Protein AF-A0A0J6SM08-F1 (afdb_monomer_lite)

Sequence (76 aa):
MPALLALSVSSPFWQGRDTGLCGYRLSVFGEMPRTGLPDPFSSAAEFERYVAVMQAAGAIEDASFLWWHLRPSIRY

Foldseek 3Di:
DVVVCVVPQCPQDDPNDGPVDSHCPLVVCVPPPQEEADDDDPDPVRVVVVQVVCVVVVNDVGPVPRHYPDDDDPVD

Organism: NCBI:txid1187852

Radius of gyration: 15.33 Å; chains: 1; bounding box: 32×29×37 Å

pLDDT: mean 90.58, std 4.89, range [75.25, 97.25]

InterPro domains:
  IPR006336 Glutamate--cysteine ligase, GCS2 [PF04107] (1-73)
  IPR014746 Glutamine synthetase/guanido kinase, catalytic domain [SSF55931] (1-75)
  IPR050141 Glutamate--cysteine ligase type 2, YbdK subfamily [PTHR36510] (1-74)

Structure (mmCIF, N/CA/C/O backbone):
data_AF-A0A0J6SM08-F1
#
_entry.id   AF-A0A0J6SM08-F1
#
loop_
_atom_site.group_PDB
_atom_site.id
_atom_site.type_symbol
_atom_site.label_atom_id
_atom_site.label_alt_id
_atom_site.label_comp_id
_atom_site.label_asym_id
_atom_site.label_entity_id
_atom_site.label_seq_id
_atom_site.pdbx_PDB_ins_code
_atom_site.Cartn_x
_atom_site.Cartn_y
_atom_site.Cartn_z
_atom_site.occupancy
_atom_site.B_iso_or_equiv
_atom_site.auth_seq_id
_atom_site.auth_comp_id
_atom_site.auth_asym_id
_atom_site.auth_atom_id
_atom_site.pdbx_PDB_model_num
ATOM 1 N N . MET A 1 1 ? 0.427 11.822 -0.810 1.00 81.06 1 MET A N 1
ATOM 2 C CA . MET A 1 1 ? 1.132 10.618 -1.312 1.00 81.06 1 MET A CA 1
ATOM 3 C C . MET A 1 1 ? 2.048 10.860 -2.518 1.00 81.06 1 MET A C 1
ATOM 5 O O . MET A 1 1 ? 3.162 10.355 -2.455 1.00 81.06 1 MET A O 1
ATOM 9 N N . PRO A 1 2 ? 1.677 11.627 -3.568 1.00 84.31 2 PRO A N 1
ATOM 10 C CA . PRO A 1 2 ? 2.497 11.728 -4.788 1.00 84.31 2 PRO A CA 1
ATOM 11 C C . PRO A 1 2 ? 3.945 12.202 -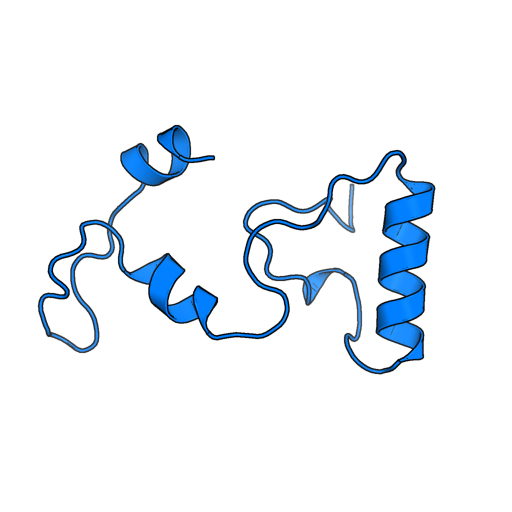4.573 1.00 84.31 2 PRO A C 1
ATOM 13 O O . PRO A 1 2 ? 4.862 11.628 -5.147 1.00 84.31 2 PRO A O 1
ATOM 16 N N . ALA A 1 3 ? 4.168 13.187 -3.696 1.00 92.31 3 ALA A N 1
ATOM 17 C CA . ALA A 1 3 ? 5.506 13.729 -3.439 1.00 92.31 3 ALA A CA 1
ATOM 18 C C . ALA A 1 3 ? 6.457 12.722 -2.765 1.00 92.31 3 ALA A C 1
ATOM 20 O O . ALA A 1 3 ? 7.592 12.559 -3.201 1.00 92.31 3 ALA A O 1
ATOM 21 N N . LEU A 1 4 ? 5.991 12.006 -1.733 1.00 89.88 4 LEU A N 1
ATOM 22 C CA . LEU A 1 4 ? 6.805 10.994 -1.044 1.00 89.88 4 LEU A CA 1
ATOM 23 C C . LEU A 1 4 ? 7.172 9.837 -1.976 1.00 89.88 4 LEU A C 1
ATOM 25 O O . LEU A 1 4 ? 8.294 9.338 -1.934 1.00 89.88 4 LEU A O 1
ATOM 29 N N . LEU A 1 5 ? 6.241 9.437 -2.845 1.00 89.88 5 LEU A N 1
ATOM 30 C CA . LEU A 1 5 ? 6.515 8.433 -3.863 1.00 89.88 5 LEU A CA 1
ATOM 31 C C . LEU A 1 5 ? 7.564 8.934 -4.860 1.00 89.88 5 LEU A C 1
ATOM 33 O O . LEU A 1 5 ? 8.554 8.247 -5.070 1.00 89.88 5 LEU A O 1
ATOM 37 N N . ALA A 1 6 ? 7.382 10.133 -5.421 1.00 92.19 6 ALA A N 1
ATOM 38 C CA . ALA A 1 6 ? 8.304 10.708 -6.401 1.00 92.19 6 ALA A CA 1
ATOM 39 C C . ALA A 1 6 ? 9.746 10.807 -5.875 1.00 92.19 6 ALA A C 1
ATOM 41 O O . ALA A 1 6 ? 10.684 10.567 -6.625 1.00 92.19 6 ALA A O 1
ATOM 42 N N . LEU A 1 7 ? 9.924 11.100 -4.584 1.00 94.81 7 LEU A N 1
ATOM 43 C CA . LEU A 1 7 ? 11.241 11.160 -3.942 1.00 94.81 7 LEU A CA 1
ATOM 44 C C . LEU A 1 7 ? 11.866 9.787 -3.651 1.00 94.81 7 LEU A C 1
ATOM 46 O O . LEU A 1 7 ? 13.073 9.706 -3.448 1.00 94.81 7 LEU A O 1
ATOM 50 N N . SER A 1 8 ? 11.066 8.721 -3.591 1.00 94.00 8 SER A N 1
ATOM 51 C CA . SER A 1 8 ? 11.512 7.383 -3.173 1.00 94.00 8 SER A CA 1
ATOM 52 C C . SER A 1 8 ? 11.568 6.359 -4.309 1.00 94.00 8 SER A C 1
ATOM 54 O O . SER A 1 8 ? 11.925 5.198 -4.080 1.00 94.00 8 SER A O 1
ATOM 56 N N . VAL A 1 9 ? 11.230 6.761 -5.539 1.00 94.12 9 VAL A N 1
ATOM 57 C CA . VAL A 1 9 ? 11.278 5.877 -6.707 1.00 94.12 9 VAL A CA 1
ATOM 58 C C . VAL A 1 9 ? 12.696 5.341 -6.935 1.00 94.12 9 VAL A C 1
ATOM 60 O O . VAL A 1 9 ? 13.666 6.085 -7.026 1.00 94.12 9 VAL A O 1
ATOM 63 N N . SER A 1 10 ? 12.813 4.017 -6.992 1.00 94.75 10 SER A N 1
ATOM 64 C CA . SER A 1 10 ? 14.095 3.308 -7.121 1.00 94.75 10 SER A CA 1
ATOM 65 C C . SER A 1 10 ? 13.944 1.950 -7.816 1.00 94.75 10 SER A C 1
ATOM 67 O O . SER A 1 10 ? 14.779 1.063 -7.670 1.00 94.75 10 SER A O 1
ATOM 69 N N . SER A 1 11 ? 12.858 1.762 -8.574 1.00 95.00 11 SER A N 1
ATOM 70 C CA . SER A 1 11 ? 12.536 0.483 -9.227 1.00 95.00 11 SER A CA 1
ATOM 71 C C . SER A 1 11 ? 12.279 0.644 -10.729 1.00 95.00 11 SER A C 1
ATOM 73 O O . SER A 1 11 ? 11.163 0.388 -11.174 1.00 95.00 11 SER A O 1
ATOM 75 N N . PRO A 1 12 ? 13.280 1.072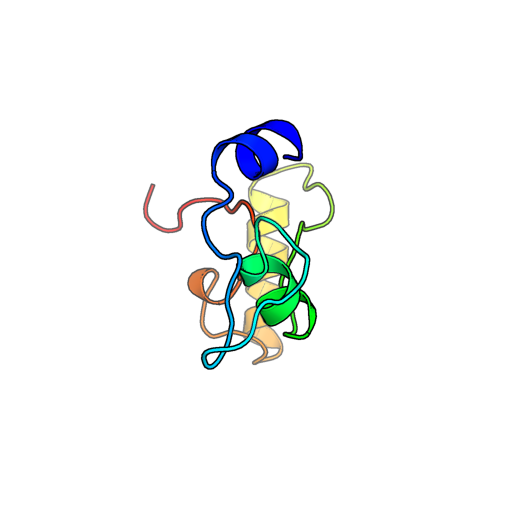 -11.523 1.00 95.25 12 PRO A N 1
ATOM 76 C CA . PRO A 1 12 ? 13.096 1.260 -12.961 1.00 95.25 12 PRO A CA 1
ATOM 77 C C . PRO A 1 12 ? 13.102 -0.039 -13.777 1.00 95.25 12 PRO A C 1
ATOM 79 O O . PRO A 1 12 ? 12.572 -0.072 -14.886 1.00 95.25 12 PRO A O 1
ATOM 82 N N . PHE A 1 13 ? 13.647 -1.126 -13.225 1.00 95.50 13 PHE A N 1
ATOM 83 C CA . PHE A 1 13 ? 13.741 -2.421 -13.899 1.00 95.50 13 PHE A CA 1
ATOM 84 C C . PHE A 1 13 ? 12.830 -3.475 -13.260 1.00 95.50 13 PHE A C 1
ATOM 86 O O . PHE A 1 13 ? 12.673 -3.522 -12.039 1.00 95.50 13 PHE A O 1
ATOM 93 N N . TRP A 1 14 ? 12.298 -4.381 -14.082 1.00 93.69 14 TRP A N 1
ATOM 94 C CA . TRP A 1 14 ? 11.552 -5.566 -13.654 1.00 93.69 14 TRP A CA 1
ATOM 95 C C . TRP A 1 14 ? 11.937 -6.771 -14.510 1.00 93.69 14 TRP A C 1
ATOM 97 O O . TRP A 1 14 ? 11.951 -6.683 -15.735 1.00 93.69 14 TRP A O 1
ATOM 107 N N . GLN A 1 15 ? 12.285 -7.896 -13.873 1.00 94.19 15 GLN A N 1
ATOM 108 C CA . GLN A 1 15 ? 12.754 -9.116 -14.556 1.00 94.19 15 GLN A CA 1
ATOM 109 C C . GLN A 1 15 ? 13.872 -8.851 -15.591 1.00 94.19 15 GLN A C 1
ATOM 111 O O . GLN A 1 15 ? 13.886 -9.414 -16.683 1.00 94.19 15 GLN A O 1
ATOM 116 N N . GLY A 1 16 ? 14.802 -7.949 -15.255 1.00 94.31 16 GLY A N 1
ATOM 117 C CA . GLY A 1 16 ? 15.926 -7.570 -16.119 1.00 94.31 16 GLY A CA 1
ATOM 118 C C . GLY A 1 16 ? 15.569 -6.647 -17.290 1.00 94.31 16 GLY A C 1
ATOM 119 O O . GLY A 1 16 ? 16.424 -6.391 -18.132 1.00 94.31 16 GLY A O 1
ATOM 120 N N . ARG A 1 17 ? 14.331 -6.142 -17.364 1.00 96.00 17 ARG A N 1
ATOM 121 C CA . ARG A 1 17 ? 13.858 -5.255 -18.436 1.00 96.00 17 ARG A CA 1
ATOM 122 C C . ARG A 1 17 ? 13.579 -3.858 -17.899 1.00 96.00 17 ARG A C 1
ATOM 124 O O . ARG A 1 17 ? 13.039 -3.722 -16.803 1.00 96.00 17 ARG A O 1
ATOM 131 N N . ASP A 1 18 ? 13.935 -2.841 -18.678 1.00 96.31 18 ASP A N 1
ATOM 132 C CA . ASP A 1 18 ? 13.534 -1.460 -18.407 1.00 96.31 18 ASP A CA 1
ATOM 133 C C . ASP A 1 18 ? 12.014 -1.335 -18.566 1.00 96.31 18 ASP A C 1
ATOM 135 O O . ASP A 1 18 ? 11.436 -1.813 -19.545 1.00 96.31 18 ASP A O 1
ATOM 139 N N . THR A 1 19 ? 11.372 -0.746 -17.564 1.00 94.81 19 THR A N 1
ATOM 140 C CA . THR A 1 19 ? 9.917 -0.591 -17.493 1.00 94.81 19 THR A CA 1
ATOM 141 C C . THR A 1 19 ? 9.439 0.739 -18.071 1.00 94.81 19 THR A C 1
ATOM 143 O O . THR A 1 19 ? 8.240 0.907 -18.281 1.00 94.81 19 THR A O 1
ATOM 146 N N . GLY A 1 20 ? 10.347 1.696 -18.303 1.00 94.62 20 GLY A N 1
ATOM 147 C CA . GLY A 1 20 ? 10.015 3.070 -18.690 1.00 94.62 20 GLY A CA 1
ATOM 148 C C . GLY A 1 20 ? 9.441 3.927 -17.553 1.00 94.62 20 GLY A C 1
ATOM 149 O O . GLY A 1 20 ? 9.098 5.087 -17.775 1.00 94.62 20 GLY A O 1
ATOM 150 N N . LEU A 1 21 ? 9.338 3.385 -16.333 1.00 93.38 21 LEU A N 1
ATOM 151 C CA . LEU A 1 21 ? 8.903 4.101 -15.134 1.00 93.38 21 LEU A CA 1
ATOM 152 C C . LEU A 1 21 ? 10.080 4.282 -14.178 1.00 93.38 21 LEU A C 1
ATOM 154 O O . LEU A 1 21 ? 10.895 3.385 -14.022 1.00 93.38 21 LEU A O 1
ATOM 158 N N . CYS A 1 22 ? 10.131 5.390 -13.437 1.00 92.94 22 CYS A N 1
ATOM 159 C CA . CYS A 1 22 ? 11.128 5.539 -12.366 1.00 92.94 22 CYS A CA 1
ATOM 160 C C . CYS A 1 22 ? 10.845 4.603 -11.169 1.00 92.94 22 CYS A C 1
ATOM 162 O O . CYS A 1 22 ? 11.750 4.241 -10.413 1.00 92.94 22 CYS A O 1
ATOM 164 N N . GLY A 1 23 ? 9.581 4.210 -10.977 1.00 91.94 23 GLY A N 1
ATOM 165 C CA . GLY A 1 23 ? 9.143 3.352 -9.878 1.00 91.94 23 GLY A CA 1
ATOM 166 C C . GLY A 1 23 ? 8.050 2.373 -10.298 1.00 91.94 23 GLY A C 1
ATOM 167 O O . GLY A 1 23 ? 6.869 2.671 -10.156 1.00 91.94 23 GLY A O 1
ATOM 168 N N . TYR A 1 24 ? 8.445 1.190 -10.767 1.00 92.44 24 TYR A N 1
ATOM 169 C CA . TYR A 1 24 ? 7.540 0.130 -11.219 1.00 92.44 24 TYR A CA 1
ATOM 170 C C . TYR A 1 24 ? 6.905 -0.674 -10.076 1.00 92.44 24 TYR A C 1
ATOM 172 O O . TYR A 1 24 ? 5.873 -1.317 -10.259 1.00 92.44 24 TYR A O 1
ATOM 180 N N . ARG A 1 25 ? 7.491 -0.629 -8.870 1.00 89.75 25 ARG A N 1
ATOM 181 C CA . ARG A 1 25 ? 7.042 -1.434 -7.721 1.00 89.75 25 ARG A CA 1
ATOM 182 C C . ARG A 1 25 ? 5.543 -1.300 -7.441 1.00 89.75 25 ARG A C 1
ATOM 184 O O . ARG A 1 25 ? 4.902 -2.308 -7.179 1.00 89.75 25 ARG A O 1
ATOM 191 N N . LEU A 1 26 ? 4.982 -0.090 -7.475 1.00 87.81 26 L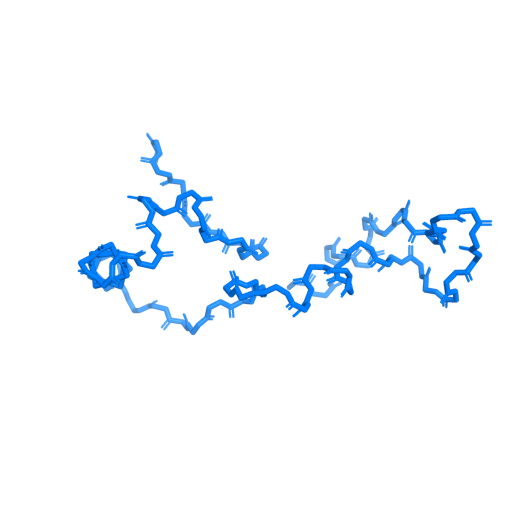EU A N 1
ATOM 192 C CA . LEU A 1 26 ? 3.556 0.099 -7.181 1.00 87.81 26 LEU A CA 1
ATOM 193 C C . LEU A 1 26 ? 2.644 -0.460 -8.274 1.00 87.81 26 LEU A C 1
ATOM 195 O O . LEU A 1 26 ? 1.588 -0.987 -7.945 1.00 87.81 26 LEU A O 1
ATOM 199 N N . SER A 1 27 ? 3.065 -0.405 -9.539 1.00 87.69 27 SER A N 1
ATOM 200 C CA . SER A 1 27 ? 2.303 -0.965 -10.658 1.00 87.69 27 SER A CA 1
ATOM 201 C C . SER A 1 27 ? 2.109 -2.473 -10.504 1.00 87.69 27 SER A C 1
ATOM 203 O O . SER A 1 27 ? 1.025 -2.977 -10.759 1.00 87.69 27 SER A O 1
ATOM 205 N N . VAL A 1 28 ? 3.121 -3.188 -9.998 1.00 86.12 28 V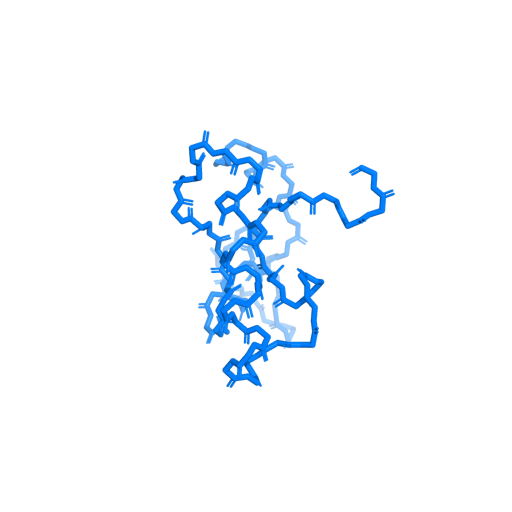AL A N 1
ATOM 206 C CA . VAL A 1 28 ? 3.018 -4.633 -9.720 1.00 86.12 28 VAL A CA 1
ATOM 207 C C . VAL A 1 28 ? 1.968 -4.933 -8.648 1.00 86.12 28 VAL A C 1
ATOM 209 O O . VAL A 1 28 ? 1.212 -5.890 -8.777 1.00 86.12 28 VAL A O 1
ATOM 212 N N . PHE A 1 29 ? 1.913 -4.124 -7.587 1.00 83.31 29 PHE A N 1
ATOM 213 C CA . PHE A 1 29 ? 0.945 -4.315 -6.503 1.00 83.31 29 PHE A CA 1
ATOM 214 C C . PHE A 1 29 ? -0.463 -3.822 -6.865 1.00 83.31 29 PHE A C 1
ATOM 216 O O . PHE A 1 29 ? -1.432 -4.309 -6.290 1.00 83.31 29 PHE A O 1
ATOM 223 N N . GLY A 1 30 ? -0.605 -2.893 -7.815 1.00 81.12 30 GLY A N 1
ATOM 224 C CA . GLY A 1 30 ? -1.905 -2.358 -8.240 1.00 81.12 30 GLY A CA 1
ATOM 225 C C . GLY A 1 30 ? -2.891 -3.421 -8.737 1.00 81.12 30 GLY A C 1
ATOM 226 O O . GLY A 1 30 ? -4.093 -3.255 -8.579 1.00 81.12 30 GLY A O 1
ATOM 227 N N . GLU A 1 31 ? -2.386 -4.542 -9.253 1.00 78.31 31 GLU A N 1
ATOM 228 C CA . GLU A 1 31 ? -3.193 -5.660 -9.761 1.00 78.31 31 GLU A CA 1
ATOM 229 C C . GLU A 1 31 ? -3.695 -6.611 -8.658 1.00 78.31 31 GLU A C 1
ATOM 231 O O . GLU A 1 31 ? -4.479 -7.526 -8.911 1.00 78.31 31 GLU A O 1
ATOM 236 N N . MET A 1 32 ? -3.231 -6.438 -7.418 1.00 83.44 32 MET A N 1
ATOM 237 C CA . MET A 1 32 ? -3.607 -7.297 -6.297 1.00 83.44 32 MET A CA 1
ATOM 238 C C . MET A 1 32 ? -4.828 -6.734 -5.556 1.00 83.44 32 MET A C 1
ATOM 240 O O . MET A 1 32 ? -4.930 -5.522 -5.358 1.00 83.44 32 MET A O 1
ATOM 244 N N . PRO A 1 33 ? -5.743 -7.588 -5.062 1.00 80.19 33 PRO A N 1
ATOM 245 C CA . PRO A 1 33 ? -6.874 -7.118 -4.275 1.00 80.19 33 PRO A CA 1
ATOM 246 C C . PRO A 1 33 ? -6.392 -6.443 -2.985 1.00 80.19 33 PRO A C 1
ATOM 248 O O . PRO A 1 33 ? -5.495 -6.952 -2.309 1.00 80.19 33 PRO A O 1
ATOM 251 N N . ARG A 1 34 ? -7.063 -5.347 -2.598 1.00 82.50 34 ARG A N 1
ATOM 252 C CA . ARG A 1 34 ? -6.833 -4.602 -1.340 1.00 82.50 34 ARG A CA 1
ATOM 253 C C . ARG A 1 34 ? -5.490 -3.864 -1.279 1.00 82.50 34 ARG A C 1
ATOM 255 O O . ARG A 1 34 ? -4.925 -3.688 -0.198 1.00 82.50 34 ARG A O 1
ATOM 262 N N . THR A 1 35 ? -5.000 -3.405 -2.424 1.00 87.75 35 THR A N 1
ATOM 263 C CA . THR A 1 35 ? -3.874 -2.470 -2.518 1.00 87.75 35 THR A CA 1
ATOM 264 C C . THR A 1 35 ? -4.358 -1.040 -2.748 1.00 87.75 35 THR A C 1
ATOM 266 O O . THR A 1 35 ? -5.543 -0.790 -2.965 1.00 87.75 35 THR A O 1
ATOM 269 N N . GLY A 1 36 ? -3.445 -0.074 -2.646 1.00 85.00 36 GLY A N 1
ATOM 270 C CA . GLY A 1 36 ? -3.746 1.334 -2.903 1.00 85.00 36 GLY A CA 1
ATOM 271 C C . GLY A 1 36 ? -4.119 2.123 -1.650 1.00 85.00 36 GLY A C 1
ATOM 272 O O . GLY A 1 36 ? -3.512 1.944 -0.595 1.00 85.00 36 GLY A O 1
ATOM 273 N N . LEU A 1 37 ? -5.046 3.071 -1.781 1.00 83.69 37 LEU A N 1
ATOM 274 C CA . LEU A 1 37 ? -5.543 3.875 -0.662 1.00 83.69 37 LEU A CA 1
ATOM 275 C C . LEU A 1 37 ? -6.979 3.455 -0.332 1.00 83.69 37 LEU A C 1
ATOM 277 O O . LEU A 1 37 ? -7.757 3.265 -1.266 1.00 83.69 37 LEU A O 1
ATOM 281 N N . PRO A 1 38 ? -7.333 3.311 0.956 1.00 86.00 38 PRO A N 1
ATOM 282 C CA . PRO A 1 38 ? -8.714 3.080 1.348 1.00 86.00 38 PRO A CA 1
ATOM 283 C C . PRO A 1 38 ? -9.553 4.347 1.179 1.00 86.00 38 PRO A C 1
ATOM 285 O O . PRO A 1 38 ? -9.017 5.457 1.080 1.00 86.00 38 PRO A O 1
ATOM 288 N N . ASP A 1 39 ? -10.870 4.173 1.248 1.00 84.81 39 ASP A N 1
ATOM 289 C CA . ASP A 1 39 ? -11.764 5.293 1.510 1.00 84.81 39 ASP A CA 1
ATOM 290 C C . ASP A 1 39 ? -11.435 5.936 2.871 1.00 84.81 39 ASP A C 1
ATOM 292 O O . ASP A 1 39 ? -10.945 5.260 3.787 1.00 84.81 39 ASP A O 1
ATOM 296 N N . PRO A 1 40 ? -11.668 7.250 3.032 1.00 87.75 40 PRO A N 1
ATOM 297 C CA . PRO A 1 40 ? -11.434 7.922 4.300 1.00 87.75 40 PRO A CA 1
ATOM 298 C C . PRO A 1 40 ? -12.324 7.344 5.403 1.00 87.75 40 PRO A C 1
ATOM 300 O O . PRO A 1 40 ? -13.543 7.301 5.263 1.00 87.75 40 PRO A O 1
ATOM 303 N N . PHE A 1 41 ? -11.716 6.982 6.531 1.00 91.06 41 PHE A N 1
ATOM 304 C CA . PHE A 1 41 ? -12.440 6.627 7.748 1.00 91.06 41 PHE A CA 1
ATOM 305 C C . PHE A 1 41 ? -12.627 7.863 8.627 1.00 91.06 41 PHE A C 1
ATOM 307 O O . PHE A 1 41 ? -11.701 8.652 8.823 1.00 91.06 41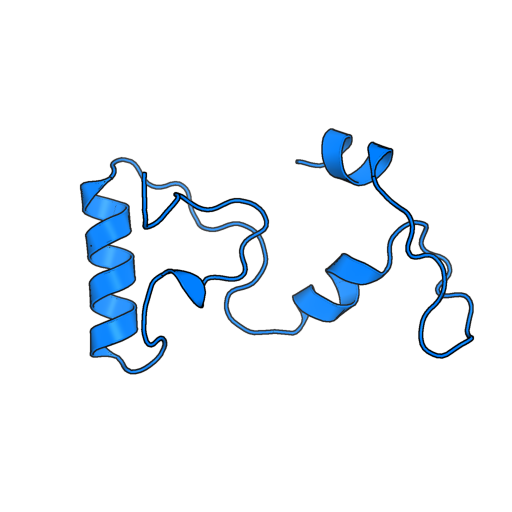 PHE A O 1
ATOM 314 N N . SER A 1 42 ? -13.817 8.010 9.199 1.00 92.38 42 SER A N 1
ATOM 315 C CA . SER A 1 42 ? -14.165 9.099 10.116 1.00 92.38 42 SER A CA 1
ATOM 316 C C . SER A 1 42 ? -13.694 8.855 11.554 1.00 92.38 42 SER A C 1
ATOM 318 O O . SER A 1 42 ? -13.626 9.791 12.350 1.00 92.38 42 SER A O 1
ATOM 320 N N . SER A 1 43 ? -13.379 7.605 11.915 1.00 93.56 43 SER A N 1
ATOM 321 C CA . SER A 1 43 ? -12.954 7.231 13.269 1.00 93.56 43 SER A CA 1
ATOM 322 C C . SER A 1 43 ? -12.201 5.898 13.307 1.00 93.56 43 SER A C 1
ATOM 324 O O . SER A 1 43 ? -12.325 5.072 12.402 1.00 93.56 43 SER A O 1
ATOM 326 N N . ALA A 1 44 ? -11.470 5.650 14.400 1.00 91.38 44 ALA A N 1
ATOM 327 C CA . ALA A 1 44 ? -10.823 4.359 14.657 1.00 91.38 44 ALA A CA 1
ATOM 328 C C . ALA A 1 44 ? -11.836 3.200 14.725 1.00 91.38 44 ALA A C 1
ATOM 330 O O . ALA A 1 44 ? -11.612 2.149 14.131 1.00 91.38 44 ALA A O 1
ATOM 331 N N . ALA A 1 45 ? -13.000 3.426 15.344 1.00 93.75 45 ALA A N 1
ATOM 332 C CA . ALA A 1 45 ? -14.069 2.430 15.425 1.00 93.75 45 ALA A CA 1
ATOM 333 C C . ALA A 1 45 ? -14.603 2.023 14.040 1.00 93.75 45 ALA A C 1
ATOM 335 O O . ALA A 1 45 ? -15.028 0.889 13.833 1.00 93.75 45 ALA A O 1
ATOM 336 N N . GLU A 1 46 ? -14.598 2.938 13.069 1.00 93.94 46 GLU A N 1
ATOM 337 C CA . GLU A 1 46 ? -14.993 2.617 11.699 1.00 93.94 46 GLU A CA 1
ATOM 338 C C . GLU A 1 46 ? -13.975 1.706 11.009 1.00 93.94 46 GLU A C 1
ATOM 340 O O . GLU A 1 46 ? -14.367 0.722 10.380 1.00 93.94 46 GLU A O 1
ATOM 345 N N . PHE A 1 47 ? -12.684 1.981 11.197 1.00 92.50 47 PHE A N 1
ATOM 346 C CA . PHE A 1 47 ? -11.608 1.119 10.716 1.00 92.50 47 PHE A CA 1
ATOM 347 C C . PHE A 1 47 ? -11.674 -0.282 11.349 1.00 92.50 47 PHE A C 1
ATOM 349 O O . PHE A 1 47 ? -11.589 -1.284 10.640 1.00 92.50 47 PHE A O 1
ATOM 356 N N . GLU A 1 48 ? -11.902 -0.373 12.660 1.00 93.62 48 GLU A N 1
ATOM 357 C CA . GLU A 1 48 ? -12.065 -1.655 13.359 1.00 93.62 48 GLU A CA 1
ATOM 358 C C . GLU A 1 48 ? -13.258 -2.454 12.823 1.00 93.62 48 GLU A C 1
ATOM 360 O O . GLU A 1 48 ? -13.135 -3.652 12.562 1.00 93.62 48 GLU A O 1
ATOM 365 N N . ARG A 1 49 ? -14.399 -1.794 12.577 1.00 94.75 49 ARG A N 1
ATOM 366 C CA . ARG A 1 49 ? -15.565 -2.435 11.949 1.00 94.75 49 ARG A CA 1
ATOM 367 C C . ARG A 1 49 ? -15.252 -2.939 10.545 1.00 94.75 49 ARG A C 1
ATOM 369 O O . ARG A 1 49 ? -15.632 -4.059 10.218 1.00 94.75 49 ARG A O 1
ATOM 376 N N . TYR A 1 50 ? -14.554 -2.148 9.732 1.00 93.56 50 TYR A N 1
ATOM 377 C CA . TYR A 1 50 ? -14.125 -2.568 8.398 1.00 93.56 50 TYR A CA 1
ATOM 378 C C . TYR A 1 50 ? -13.272 -3.843 8.465 1.00 93.56 50 TYR A C 1
ATOM 380 O O . TYR A 1 50 ? -13.558 -4.829 7.786 1.00 93.56 50 TYR A O 1
ATOM 388 N N . VAL A 1 51 ? -12.270 -3.859 9.345 1.00 94.25 51 VAL A N 1
ATOM 389 C CA . VAL A 1 51 ? -11.390 -5.015 9.560 1.00 94.25 51 VAL A CA 1
ATOM 390 C C . VAL A 1 51 ? -12.172 -6.235 10.067 1.00 94.25 51 VAL A C 1
ATOM 392 O O . VAL A 1 51 ? -11.923 -7.350 9.607 1.00 94.25 51 VAL A O 1
ATOM 395 N N . ALA A 1 52 ? -13.139 -6.047 10.968 1.00 95.81 52 ALA A N 1
ATOM 396 C CA . ALA A 1 52 ? -13.987 -7.123 11.479 1.00 95.81 52 ALA A CA 1
ATOM 397 C C . ALA A 1 52 ? -14.874 -7.741 10.386 1.00 95.81 52 ALA A C 1
ATOM 399 O O . ALA A 1 52 ? -14.979 -8.962 10.300 1.00 95.81 52 ALA A O 1
ATOM 400 N N . VAL A 1 53 ? -15.466 -6.920 9.512 1.00 96.12 53 VAL A N 1
ATOM 401 C CA . VAL A 1 53 ? -16.271 -7.399 8.375 1.00 96.12 53 VAL A CA 1
ATOM 402 C C . VAL A 1 53 ? -15.415 -8.213 7.406 1.00 96.12 53 VAL A C 1
ATOM 404 O O . VAL A 1 53 ? -15.821 -9.290 6.975 1.00 96.12 53 VAL A O 1
ATOM 407 N N . MET A 1 54 ? -14.211 -7.733 7.097 1.00 94.31 54 MET A N 1
ATOM 408 C CA . MET A 1 54 ? -13.293 -8.423 6.189 1.00 94.31 54 MET A CA 1
ATOM 409 C C . MET A 1 54 ? -12.821 -9.774 6.751 1.00 94.31 54 MET A C 1
ATOM 411 O O . MET A 1 54 ? -12.714 -10.741 5.996 1.00 94.31 54 MET A O 1
ATOM 415 N N . GLN A 1 55 ? -12.587 -9.862 8.064 1.00 96.06 55 GLN A N 1
ATOM 416 C CA . GLN A 1 55 ? -12.281 -11.127 8.742 1.00 96.06 55 GLN A CA 1
ATOM 417 C C . GLN A 1 55 ? -13.482 -12.073 8.769 1.00 96.06 55 GLN A C 1
ATOM 419 O O . GLN A 1 55 ? -13.344 -13.249 8.445 1.00 96.06 55 GLN A O 1
ATOM 424 N N . ALA A 1 56 ? -14.675 -11.569 9.098 1.00 97.25 56 ALA A N 1
ATOM 425 C CA . ALA A 1 56 ? -15.898 -12.370 9.124 1.00 97.25 56 ALA A CA 1
ATOM 426 C C . ALA A 1 56 ? -16.240 -12.956 7.743 1.00 97.25 56 ALA A C 1
ATOM 428 O O . ALA A 1 56 ? -16.757 -14.066 7.650 1.00 97.25 56 ALA A O 1
ATOM 429 N N . ALA A 1 57 ? -15.905 -12.237 6.669 1.00 95.88 57 ALA A N 1
ATOM 430 C CA . ALA A 1 57 ? -16.022 -12.715 5.294 1.00 95.88 57 ALA A CA 1
ATOM 431 C C . ALA A 1 57 ? -14.920 -13.716 4.883 1.00 95.88 57 ALA A C 1
ATOM 433 O O . ALA A 1 57 ? -14.933 -14.200 3.753 1.00 95.88 57 ALA A O 1
ATOM 434 N N . GLY A 1 58 ? -13.941 -13.998 5.752 1.00 95.00 58 GLY A N 1
ATOM 435 C CA . GLY A 1 58 ? -12.780 -14.839 5.446 1.00 95.00 58 GLY A CA 1
ATOM 436 C C . GLY A 1 58 ? -11.826 -14.223 4.417 1.00 95.00 58 GLY A C 1
ATOM 437 O O . GLY A 1 58 ? -11.007 -14.927 3.832 1.00 95.00 58 GLY A O 1
ATOM 438 N N . ALA A 1 59 ? -11.937 -12.917 4.155 1.00 93.38 59 ALA A N 1
ATOM 439 C CA . ALA A 1 59 ? -11.152 -12.248 3.124 1.00 93.38 59 ALA A CA 1
ATOM 440 C C . ALA A 1 59 ? -9.709 -11.982 3.575 1.00 93.38 59 ALA A C 1
ATOM 442 O O . ALA A 1 59 ? -8.810 -11.926 2.729 1.00 93.38 59 ALA A O 1
ATOM 443 N N . ILE A 1 60 ? -9.505 -11.781 4.879 1.00 94.19 60 ILE A N 1
ATOM 444 C CA . ILE A 1 60 ? -8.213 -11.527 5.523 1.00 94.19 60 ILE A CA 1
ATOM 445 C C . ILE A 1 60 ? -8.167 -12.212 6.890 1.00 94.19 60 ILE A C 1
ATOM 447 O O . ILE A 1 60 ? -9.202 -12.353 7.535 1.00 94.19 60 ILE A O 1
ATOM 451 N N . GLU A 1 61 ? -6.972 -12.592 7.339 1.00 93.75 61 GLU A N 1
ATOM 452 C CA . GLU A 1 61 ? -6.755 -13.109 8.697 1.00 93.75 61 GLU A CA 1
ATOM 453 C C . GLU A 1 61 ? -6.749 -11.974 9.728 1.00 93.75 61 GLU A C 1
ATOM 455 O O . GLU A 1 61 ? -7.397 -12.069 10.761 1.00 93.75 61 GLU A O 1
ATOM 460 N N . ASP A 1 62 ? -6.076 -10.865 9.416 1.00 92.62 62 ASP A N 1
ATOM 461 C CA . ASP A 1 62 ? -6.053 -9.656 10.235 1.00 92.62 62 ASP A CA 1
ATOM 462 C C . ASP A 1 62 ? -5.769 -8.404 9.375 1.00 92.62 62 ASP A C 1
ATOM 464 O O . ASP A 1 62 ? -5.596 -8.471 8.151 1.00 92.6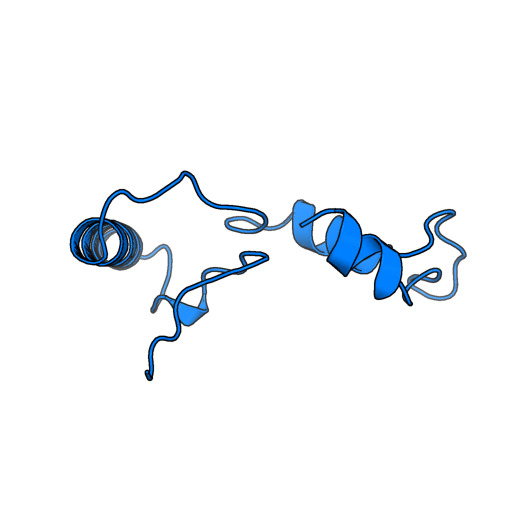2 62 ASP A O 1
ATOM 468 N N . ALA A 1 63 ? -5.690 -7.231 10.011 1.00 92.25 63 ALA A N 1
ATOM 469 C CA . ALA A 1 63 ? -5.399 -5.965 9.333 1.00 92.25 63 ALA A CA 1
ATOM 470 C C . ALA A 1 63 ? -4.015 -5.916 8.642 1.00 92.25 63 ALA A C 1
ATOM 472 O O . ALA A 1 63 ? -3.763 -5.019 7.832 1.00 92.25 63 ALA A O 1
ATOM 473 N N . SER A 1 64 ? -3.109 -6.864 8.909 1.00 91.44 64 SER A N 1
ATOM 474 C CA . SER A 1 64 ? -1.786 -6.936 8.279 1.00 91.44 64 SER A CA 1
ATOM 475 C C . SER A 1 64 ? -1.858 -7.366 6.808 1.00 91.44 64 SER A C 1
ATOM 477 O O . SER A 1 64 ? -0.920 -7.112 6.045 1.00 91.44 64 SER A O 1
ATOM 479 N N . PHE A 1 65 ? -3.001 -7.902 6.379 1.00 91.69 65 PHE A N 1
ATOM 480 C CA . PHE A 1 65 ? -3.306 -8.250 4.991 1.00 91.69 65 PHE A CA 1
ATOM 481 C C . PHE A 1 65 ? -3.904 -7.083 4.189 1.00 91.69 65 PHE A C 1
ATOM 483 O O . PHE A 1 65 ? -4.203 -7.230 3.005 1.00 91.69 65 PHE A O 1
ATOM 490 N N . LEU A 1 66 ? -4.062 -5.908 4.808 1.00 91.69 66 LEU A N 1
ATOM 491 C CA . LEU A 1 66 ? -4.373 -4.669 4.099 1.00 91.69 66 LEU A CA 1
ATOM 492 C C . LEU A 1 66 ? -3.074 -4.083 3.540 1.00 91.69 66 LEU A C 1
ATOM 494 O O . LEU A 1 66 ? -2.257 -3.523 4.280 1.00 91.69 66 LEU A O 1
ATOM 498 N N . TRP A 1 67 ? -2.866 -4.231 2.233 1.00 90.12 67 TRP A N 1
ATOM 499 C CA . TRP A 1 67 ? -1.647 -3.831 1.519 1.00 90.12 67 TRP A CA 1
ATOM 500 C C . TRP A 1 67 ? -1.743 -2.405 0.969 1.00 90.12 67 TRP A C 1
ATOM 502 O O . TRP A 1 67 ? -1.383 -2.112 -0.174 1.00 90.12 67 TRP A O 1
ATOM 512 N N . TRP A 1 68 ? -2.261 -1.506 1.798 1.00 91.12 68 TRP A N 1
ATOM 513 C CA . TRP A 1 68 ? -2.425 -0.103 1.453 1.00 91.12 68 TRP A CA 1
ATOM 514 C C . TRP A 1 68 ? -1.100 0.657 1.491 1.00 91.12 68 TRP A C 1
ATOM 516 O O . TRP A 1 68 ? -0.166 0.285 2.202 1.00 91.12 68 TRP A O 1
ATOM 526 N N . HIS A 1 69 ? -1.031 1.777 0.769 1.00 88.88 69 HIS A N 1
ATOM 527 C CA . HIS A 1 69 ? 0.131 2.666 0.811 1.00 88.88 69 HIS A CA 1
ATOM 528 C C . HIS A 1 69 ? 0.370 3.265 2.207 1.00 88.88 69 HIS A C 1
ATOM 530 O O . HIS A 1 69 ? 1.502 3.605 2.545 1.00 88.88 69 HIS A O 1
ATOM 536 N N . LEU A 1 70 ? -0.696 3.411 2.998 1.00 88.06 70 LEU A N 1
ATOM 537 C CA . LEU A 1 70 ? -0.667 3.840 4.390 1.00 88.06 70 LEU A CA 1
ATOM 538 C C . LEU A 1 70 ? -1.749 3.074 5.157 1.00 88.06 70 LEU A C 1
ATOM 540 O O . LEU A 1 70 ? -2.874 2.955 4.673 1.00 88.06 70 LEU A O 1
ATOM 544 N N . ARG A 1 71 ? -1.419 2.582 6.353 1.00 89.75 71 ARG A N 1
ATOM 545 C CA . ARG A 1 71 ? -2.370 1.910 7.243 1.00 89.75 71 ARG A CA 1
ATOM 546 C C . ARG A 1 71 ? -2.053 2.188 8.715 1.00 89.75 71 ARG A C 1
ATOM 548 O O . ARG A 1 71 ? -0.877 2.389 9.033 1.00 89.75 71 ARG A O 1
ATOM 555 N N . PRO A 1 72 ? -3.057 2.150 9.605 1.00 89.00 72 PRO A N 1
ATOM 556 C CA . PRO A 1 72 ? -2.829 2.129 11.045 1.00 89.00 72 PRO A CA 1
ATOM 557 C C . PRO A 1 72 ? -1.944 0.950 11.473 1.00 89.00 72 PRO A C 1
ATOM 559 O O . PRO A 1 72 ? -1.977 -0.128 10.871 1.00 89.00 72 PRO A O 1
ATOM 562 N N . SER A 1 73 ? -1.143 1.159 12.517 1.00 86.88 73 SER A N 1
ATOM 563 C CA . SER A 1 73 ? -0.383 0.083 13.154 1.00 86.88 73 SER A CA 1
ATOM 564 C C . SER A 1 73 ? -1.329 -0.803 13.965 1.00 86.88 73 SER A C 1
ATOM 566 O O . SER A 1 73 ? -2.221 -0.310 14.637 1.00 86.88 73 SER A O 1
ATOM 568 N N . ILE A 1 74 ? -1.119 -2.119 13.926 1.00 83.88 74 ILE A N 1
ATOM 569 C CA . ILE A 1 74 ? -1.890 -3.083 14.738 1.00 83.88 74 ILE A CA 1
ATOM 570 C C . ILE A 1 74 ? -1.359 -3.121 16.176 1.00 83.88 74 ILE A C 1
ATOM 572 O O . ILE A 1 74 ? -2.058 -3.497 17.109 1.00 83.88 74 ILE A O 1
ATOM 576 N N . ARG A 1 75 ? -0.085 -2.755 16.352 1.00 82.06 75 ARG A N 1
ATOM 577 C CA . ARG A 1 75 ? 0.635 -2.895 17.619 1.00 82.06 75 ARG A CA 1
ATOM 578 C C . ARG A 1 75 ? 0.598 -1.636 18.489 1.00 82.06 75 ARG A C 1
ATOM 580 O O . ARG A 1 75 ? 0.838 -1.747 19.687 1.00 82.06 75 ARG A O 1
ATOM 587 N N . TYR A 1 76 ? 0.394 -0.469 17.883 1.00 75.25 76 TYR A N 1
ATOM 588 C CA . TYR A 1 76 ? 0.616 0.842 18.499 1.00 75.25 76 TYR A CA 1
ATOM 589 C C . TYR A 1 76 ? -0.549 1.767 18.202 1.00 75.25 76 TYR A C 1
ATOM 591 O O . TYR A 1 76 ? -1.015 1.702 17.042 1.00 75.25 76 TYR A O 1
#

Secondary structure (DSSP, 8-state):
-HHHHHHH--B-EETTEE-SSSB-HHHHHHTSTTEE-PPPPSSHHHHHHHHHHHHHTTS-SSGGG-EESS---S--